Protein AF-A0A4R1AX36-F1 (afdb_monomer_lite)

Organism: NCBI:txid1742358

Radius of gyration: 13.34 Å; chains: 1; bounding box: 28×28×41 Å

Foldseek 3Di:
DDDPPDDPLRVVLVVLVVVLCVVQVDDPPPPFQWADAQQWIATNAPVRTRDSHNSSLVSSLVSCVSVVVNCRRNHDHPPDD

pLDDT: mean 88.01, std 14.39, range [38.94, 97.69]

Secondary structure (DSSP, 8-state):
-------HHHHHHHHHHHHHHHHH----SS-PPEEEETTEEEESEEEEEEE--HHHHHHHHHHHHHHT-GGGSS-------

Sequence (81 aa):
MGTIFKNEKQIIEEQMWSIVLRETCVEDDAGCDWFTIGNNTFIGSVEWHVSSNEEVSDLVNAINALNGHFDLINAHDKETR

Structure (mmCIF, N/CA/C/O backbone):
data_AF-A0A4R1AX36-F1
#
_entry.id   AF-A0A4R1AX36-F1
#
loop_
_atom_site.group_PDB
_atom_site.id
_atom_site.type_symbol
_atom_site.label_atom_id
_atom_site.label_alt_id
_atom_site.label_comp_id
_atom_site.label_asym_id
_atom_site.label_entity_id
_atom_site.label_seq_id
_atom_site.pdbx_PDB_ins_code
_atom_site.Cartn_x
_atom_site.Cartn_y
_atom_site.Cartn_z
_atom_site.occupancy
_atom_site.B_iso_or_equiv
_atom_site.auth_seq_id
_atom_site.auth_comp_id
_atom_site.auth_asym_id
_atom_site.auth_atom_id
_atom_site.pdbx_PDB_model_num
ATOM 1 N N . MET A 1 1 ? -17.484 20.912 19.564 1.00 44.94 1 MET A N 1
ATOM 2 C CA . MET A 1 1 ? -16.391 20.037 19.093 1.00 44.94 1 MET A CA 1
ATOM 3 C C . MET A 1 1 ? -16.934 18.616 19.079 1.00 44.94 1 MET A C 1
ATOM 5 O O . MET A 1 1 ? -17.068 18.031 20.143 1.00 44.94 1 MET A O 1
ATOM 9 N N . GLY A 1 2 ? -17.387 18.110 17.931 1.00 44.56 2 GLY A N 1
ATOM 10 C CA . GLY A 1 2 ?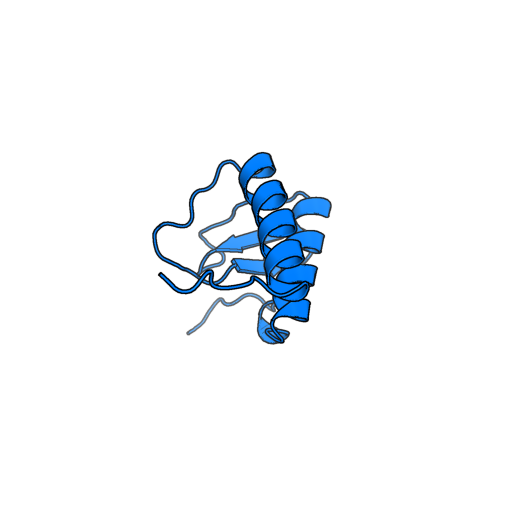 -17.781 16.704 17.826 1.00 44.56 2 GLY A CA 1
ATOM 11 C C . GL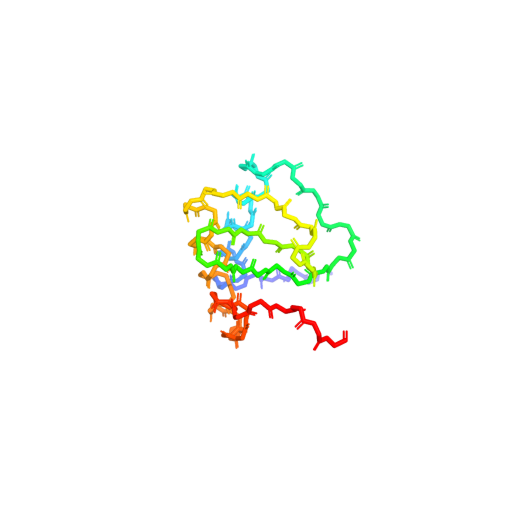Y A 1 2 ? -16.522 15.879 17.608 1.00 44.56 2 GLY A C 1
ATOM 12 O O . GLY A 1 2 ? -15.818 16.113 16.631 1.00 44.56 2 GLY A O 1
ATOM 13 N N . THR A 1 3 ? -16.195 14.973 18.524 1.00 57.59 3 THR A N 1
ATOM 14 C CA . THR A 1 3 ? -15.178 13.950 18.283 1.00 57.59 3 THR A CA 1
ATOM 15 C C . THR A 1 3 ? -15.662 13.129 17.093 1.00 57.59 3 THR A C 1
ATOM 17 O O . THR A 1 3 ? -16.694 12.466 17.184 1.00 57.59 3 THR A O 1
ATOM 20 N N . ILE A 1 4 ? -14.978 13.222 15.951 1.00 66.75 4 ILE A N 1
ATOM 21 C CA . ILE A 1 4 ? -15.227 12.311 14.834 1.00 66.75 4 ILE A CA 1
ATOM 22 C C . ILE A 1 4 ? -14.714 10.960 15.318 1.00 66.75 4 ILE A C 1
ATOM 24 O O . ILE A 1 4 ? -13.509 10.717 15.342 1.00 66.75 4 ILE A O 1
ATOM 28 N N . PHE A 1 5 ? -15.617 10.124 15.822 1.00 78.06 5 PHE A N 1
ATOM 29 C CA . PHE A 1 5 ? -15.280 8.752 16.158 1.00 78.06 5 PHE A CA 1
ATOM 30 C C . PHE A 1 5 ? -14.856 8.064 14.863 1.00 78.06 5 PHE A C 1
ATOM 32 O O . PHE A 1 5 ? -15.669 7.910 13.951 1.00 78.06 5 PHE A O 1
ATOM 39 N N . LYS A 1 6 ? -13.573 7.699 14.772 1.00 83.31 6 LYS A N 1
ATOM 40 C CA . LYS A 1 6 ? -13.084 6.840 13.697 1.00 83.31 6 LYS A CA 1
ATOM 41 C C . LYS A 1 6 ? -13.718 5.468 13.867 1.00 83.31 6 LYS A C 1
ATOM 43 O O . LYS A 1 6 ? -13.748 4.938 14.979 1.00 83.31 6 LYS A O 1
ATOM 48 N N . ASN A 1 7 ? -14.248 4.913 12.787 1.00 91.38 7 ASN A N 1
ATOM 49 C CA . ASN A 1 7 ? -14.729 3.537 12.807 1.00 91.38 7 ASN A CA 1
ATOM 50 C C . ASN A 1 7 ? -13.548 2.552 12.713 1.00 91.38 7 ASN A C 1
ATOM 52 O O . ASN A 1 7 ? -12.417 2.940 12.420 1.00 91.38 7 ASN A O 1
ATOM 56 N N . GLU A 1 8 ? -13.810 1.271 12.969 1.00 93.56 8 GLU A N 1
ATOM 57 C CA . GLU A 1 8 ? -12.777 0.224 12.956 1.00 93.56 8 GLU A CA 1
ATOM 58 C C . GLU A 1 8 ? -12.041 0.149 11.615 1.00 93.56 8 GLU A C 1
ATOM 60 O O . GLU A 1 8 ? -10.817 0.041 11.598 1.00 93.56 8 GLU A O 1
ATOM 65 N N . LYS A 1 9 ? -12.770 0.294 10.499 1.00 93.88 9 LYS A N 1
ATOM 66 C CA . LYS A 1 9 ? -12.182 0.331 9.155 1.00 93.88 9 LYS A CA 1
ATOM 67 C C . LYS A 1 9 ? -11.129 1.441 9.042 1.00 93.88 9 LYS A C 1
ATOM 69 O O . LYS A 1 9 ? -10.025 1.167 8.594 1.00 93.88 9 LYS A O 1
ATOM 74 N N . GLN A 1 10 ? -11.450 2.660 9.477 1.00 93.31 10 GLN A N 1
ATOM 75 C CA . GLN A 1 10 ? -10.532 3.804 9.413 1.00 93.31 10 GLN A CA 1
ATOM 76 C C . GLN A 1 10 ? -9.287 3.592 10.278 1.00 93.31 10 GLN A C 1
ATOM 78 O O . GLN A 1 10 ? -8.188 3.942 9.867 1.00 93.31 10 GLN A O 1
ATOM 83 N N . ILE A 1 11 ? -9.443 3.001 11.465 1.00 94.56 11 ILE A N 1
ATOM 84 C CA . ILE A 1 11 ? -8.310 2.708 12.354 1.00 94.56 11 ILE A CA 1
ATOM 85 C C . ILE A 1 11 ? -7.371 1.683 11.706 1.00 94.56 11 ILE A C 1
ATOM 87 O O . ILE A 1 11 ? -6.156 1.864 11.735 1.00 94.56 11 ILE A O 1
ATOM 91 N N . ILE A 1 12 ? -7.929 0.623 11.118 1.00 95.88 12 ILE A N 1
ATOM 92 C CA . ILE A 1 12 ? -7.152 -0.418 10.433 1.00 95.88 12 ILE A CA 1
ATOM 93 C C . ILE A 1 12 ? -6.423 0.169 9.223 1.00 95.88 12 ILE A C 1
ATOM 95 O O . ILE A 1 12 ? -5.229 -0.062 9.061 1.00 95.88 12 ILE A O 1
ATOM 99 N N . GLU A 1 13 ? -7.119 0.957 8.408 1.00 94.81 13 GLU A N 1
ATOM 100 C CA . GLU A 1 13 ? -6.541 1.613 7.235 1.00 94.81 13 GLU A CA 1
ATOM 101 C C . GLU A 1 13 ? -5.371 2.533 7.615 1.00 94.81 13 GLU A C 1
ATOM 103 O O . GLU A 1 13 ? -4.297 2.440 7.025 1.00 94.81 13 GLU A O 1
ATOM 108 N N . GLU A 1 14 ? -5.523 3.355 8.657 1.00 94.00 14 GLU A N 1
ATOM 109 C CA . GLU A 1 14 ? -4.441 4.209 9.163 1.00 94.00 14 GLU A CA 1
ATOM 110 C C . GLU A 1 14 ? -3.238 3.403 9.666 1.00 94.00 14 GLU A C 1
ATOM 112 O O . GLU A 1 14 ? -2.091 3.789 9.437 1.00 94.00 14 GLU A O 1
ATOM 117 N N . GLN A 1 15 ? -3.476 2.272 10.334 1.00 95.56 15 GLN A N 1
ATOM 118 C CA . GLN A 1 15 ? -2.400 1.387 10.778 1.00 95.56 15 GLN A CA 1
ATOM 119 C C . GLN A 1 15 ? -1.667 0.753 9.593 1.00 95.56 15 GLN A C 1
ATOM 121 O O . GLN A 1 15 ? -0.435 0.738 9.589 1.00 95.56 15 GLN A O 1
ATOM 126 N N . MET A 1 16 ? -2.390 0.280 8.577 1.00 96.44 16 MET A N 1
ATOM 127 C CA . MET A 1 16 ? -1.791 -0.291 7.369 1.00 96.44 16 MET A CA 1
ATOM 128 C C . MET A 1 16 ? -0.954 0.755 6.621 1.00 96.44 16 MET A C 1
ATOM 130 O O . MET A 1 16 ? 0.215 0.496 6.330 1.00 96.44 16 MET A O 1
ATOM 134 N N . TRP A 1 17 ? -1.488 1.964 6.412 1.00 95.19 17 TRP A N 1
ATOM 135 C CA . TRP A 1 17 ? -0.729 3.065 5.812 1.00 95.19 17 TRP A CA 1
ATOM 136 C C . TRP A 1 17 ? 0.496 3.448 6.637 1.00 95.19 17 TRP A C 1
ATOM 138 O O . TRP A 1 17 ? 1.563 3.660 6.070 1.00 95.19 17 TRP A O 1
ATOM 148 N N . SER A 1 18 ? 0.401 3.467 7.970 1.00 94.81 18 SER A N 1
ATOM 149 C CA . SER A 1 18 ? 1.559 3.779 8.820 1.00 94.81 18 SER A CA 1
ATOM 150 C C . SER A 1 18 ? 2.728 2.806 8.614 1.00 94.81 18 SER A C 1
ATOM 152 O O . SER A 1 18 ? 3.887 3.212 8.700 1.00 94.81 18 SER A O 1
ATOM 154 N N . ILE A 1 19 ? 2.438 1.538 8.303 1.00 95.19 19 ILE A N 1
ATOM 155 C CA . ILE A 1 19 ? 3.453 0.530 7.986 1.00 95.19 19 ILE A CA 1
ATOM 156 C C . ILE A 1 19 ? 4.007 0.776 6.583 1.00 95.19 19 ILE A C 1
ATOM 158 O O . ILE A 1 19 ? 5.220 0.876 6.436 1.00 95.19 19 ILE A O 1
ATOM 162 N N . VAL A 1 20 ? 3.143 0.944 5.575 1.00 95.81 20 VAL A N 1
ATOM 163 C CA . VAL A 1 20 ? 3.568 1.209 4.188 1.00 95.81 20 VAL A CA 1
ATOM 164 C C . VAL A 1 20 ? 4.491 2.429 4.119 1.00 95.81 20 VAL A C 1
ATOM 166 O O . VAL A 1 20 ? 5.575 2.351 3.543 1.00 95.81 20 VAL A O 1
ATOM 169 N N . LEU A 1 21 ? 4.119 3.536 4.762 1.00 94.12 21 LEU A N 1
ATOM 170 C CA . LEU A 1 21 ? 4.914 4.766 4.766 1.00 94.12 21 LEU A CA 1
ATOM 171 C C . LEU A 1 21 ? 6.248 4.584 5.504 1.00 94.12 21 LEU A C 1
ATOM 173 O O . LEU A 1 21 ? 7.271 5.098 5.058 1.00 94.12 21 LEU A O 1
ATOM 177 N N . ARG A 1 22 ? 6.273 3.814 6.601 1.00 94.75 22 ARG A N 1
ATOM 178 C CA . ARG A 1 22 ? 7.513 3.502 7.329 1.00 94.75 22 ARG A CA 1
ATOM 179 C C . ARG A 1 22 ? 8.482 2.673 6.487 1.00 94.75 22 ARG A C 1
ATOM 181 O O . ARG A 1 22 ? 9.677 2.938 6.526 1.00 94.75 22 ARG A O 1
ATOM 188 N N . GLU A 1 23 ? 7.983 1.668 5.769 1.00 95.06 23 GLU A N 1
ATOM 189 C CA . GLU A 1 23 ? 8.829 0.763 4.977 1.00 95.06 23 GLU A CA 1
ATOM 190 C C . GLU A 1 23 ? 9.303 1.393 3.662 1.00 95.06 23 GLU A C 1
ATOM 192 O O . GLU A 1 23 ? 10.356 1.026 3.144 1.00 95.06 23 GLU A O 1
ATOM 197 N N . THR A 1 24 ? 8.536 2.334 3.110 1.00 94.31 24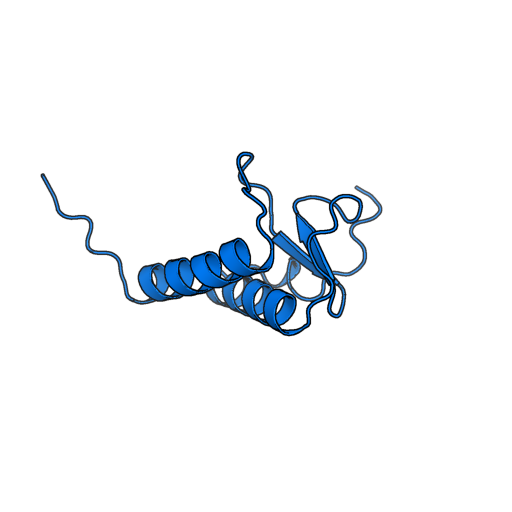 THR A N 1
ATOM 198 C CA . THR A 1 24 ? 8.851 2.975 1.824 1.00 94.31 24 THR A CA 1
ATOM 199 C C . THR A 1 24 ? 9.553 4.320 1.977 1.00 94.31 24 THR A C 1
ATOM 201 O O . THR A 1 24 ? 10.257 4.740 1.063 1.00 94.31 24 THR A O 1
ATOM 204 N N . CYS A 1 25 ? 9.382 4.997 3.119 1.00 93.06 25 CYS A N 1
ATOM 205 C CA . CYS A 1 25 ? 9.813 6.379 3.342 1.00 93.06 25 CYS A CA 1
ATOM 206 C C . CYS A 1 25 ? 9.273 7.369 2.288 1.00 93.06 25 CYS A C 1
ATOM 208 O O . CYS A 1 25 ? 9.882 8.416 2.068 1.00 93.06 25 CYS A O 1
ATOM 210 N N . VAL A 1 26 ? 8.159 7.040 1.625 1.00 88.88 26 VAL A N 1
ATOM 211 C CA . VAL A 1 26 ? 7.513 7.893 0.620 1.00 88.88 26 VAL A CA 1
ATOM 212 C C . VAL A 1 26 ? 6.358 8.647 1.262 1.00 88.88 26 VAL A C 1
ATOM 214 O O . VAL A 1 26 ? 5.504 8.039 1.897 1.00 88.88 26 VAL A O 1
ATOM 217 N N . GLU A 1 27 ? 6.319 9.965 1.081 1.00 80.44 27 GLU A N 1
ATOM 218 C CA . GLU A 1 27 ? 5.159 10.797 1.407 1.00 80.44 27 GLU A CA 1
ATOM 219 C C . GLU A 1 27 ? 4.342 11.017 0.127 1.00 80.44 27 GLU A C 1
ATOM 221 O O . GLU A 1 27 ? 4.865 11.532 -0.858 1.00 80.44 27 GLU A O 1
ATOM 226 N N . ASP A 1 28 ? 3.072 10.613 0.129 1.00 75.25 28 ASP A N 1
ATOM 227 C CA . ASP A 1 28 ? 2.130 10.944 -0.944 1.00 75.25 28 ASP A CA 1
ATOM 228 C C . ASP A 1 28 ? 1.440 12.272 -0.614 1.00 75.25 28 ASP A C 1
ATOM 230 O O . ASP A 1 28 ? 0.444 12.324 0.110 1.00 75.25 28 ASP A O 1
ATOM 234 N N . ASP A 1 29 ? 2.024 13.364 -1.100 1.00 72.31 29 ASP A N 1
ATOM 235 C CA . ASP A 1 29 ? 1.530 14.727 -0.891 1.00 72.31 29 ASP A CA 1
ATOM 236 C C . ASP A 1 29 ? 0.502 15.167 -1.949 1.00 72.31 29 ASP A C 1
ATOM 238 O O . ASP A 1 29 ? -0.177 16.185 -1.777 1.00 72.31 29 ASP A O 1
ATOM 242 N N . ALA A 1 30 ? 0.354 14.380 -3.017 1.00 75.69 30 ALA A N 1
ATOM 243 C CA . ALA A 1 30 ? -0.535 14.640 -4.142 1.00 75.69 30 ALA A CA 1
ATOM 244 C C . ALA A 1 30 ? -1.884 13.907 -4.027 1.00 75.69 30 ALA A C 1
ATOM 246 O O . ALA A 1 30 ? -2.826 14.257 -4.744 1.00 75.69 30 ALA A O 1
ATOM 247 N N . GLY A 1 31 ? -1.995 12.926 -3.124 1.00 82.69 31 GLY A N 1
ATOM 248 C CA . GLY A 1 31 ? -3.186 12.089 -2.970 1.00 82.69 31 GLY A CA 1
ATOM 249 C C . GLY A 1 31 ? -3.390 11.170 -4.172 1.00 82.69 31 GLY A C 1
ATOM 250 O O . GLY A 1 31 ? -4.517 11.012 -4.648 1.00 82.69 31 GLY A O 1
ATOM 251 N N . CYS A 1 32 ? -2.294 10.646 -4.718 1.00 87.56 32 CYS A N 1
ATOM 252 C CA . CYS A 1 32 ? -2.312 9.774 -5.880 1.00 87.56 32 CYS A CA 1
ATOM 253 C C . CYS A 1 32 ? -2.751 8.347 -5.516 1.00 87.56 32 CYS A C 1
ATOM 255 O O . CYS A 1 32 ? -2.581 7.874 -4.397 1.00 87.56 32 CYS A O 1
ATOM 257 N N . ASP A 1 33 ? -3.286 7.617 -6.496 1.00 92.12 33 ASP A N 1
ATOM 258 C CA . ASP A 1 33 ? -3.669 6.223 -6.277 1.00 92.12 33 ASP A CA 1
ATOM 259 C C . ASP A 1 33 ? -2.432 5.335 -6.127 1.00 92.12 33 ASP A C 1
ATOM 261 O O . ASP A 1 33 ? -1.588 5.264 -7.024 1.00 92.12 33 ASP A O 1
ATOM 265 N N . TRP A 1 34 ? -2.368 4.591 -5.029 1.00 95.12 34 TRP A N 1
ATOM 266 C CA . TRP A 1 34 ? -1.394 3.522 -4.850 1.00 95.12 34 TRP A CA 1
ATOM 267 C C . TRP A 1 34 ? -1.932 2.230 -5.449 1.00 95.12 34 TRP A C 1
ATOM 269 O O . TRP A 1 34 ? -3.062 1.815 -5.175 1.00 95.12 34 TRP A O 1
ATOM 279 N N . PHE A 1 35 ? -1.115 1.560 -6.248 1.00 95.94 35 PHE A N 1
ATOM 280 C CA . PHE A 1 35 ? -1.491 0.308 -6.893 1.00 95.94 35 PHE A CA 1
ATOM 281 C C . PHE A 1 35 ? -0.301 -0.638 -6.977 1.00 95.94 35 PHE A C 1
ATOM 283 O O . PHE A 1 35 ? 0.847 -0.247 -6.751 1.00 95.94 35 PHE A O 1
ATOM 290 N N . THR A 1 36 ? -0.575 -1.900 -7.290 1.00 96.75 36 THR A N 1
ATOM 291 C CA . THR A 1 36 ? 0.467 -2.925 -7.388 1.00 96.75 36 THR A CA 1
ATOM 292 C C . THR A 1 36 ? 0.460 -3.617 -8.741 1.00 96.75 36 THR A C 1
ATOM 294 O O . THR A 1 36 ? -0.574 -3.673 -9.399 1.00 96.75 36 THR A O 1
ATOM 297 N N . ILE A 1 37 ? 1.612 -4.155 -9.146 1.00 95.69 37 ILE A N 1
ATOM 298 C CA . ILE A 1 37 ? 1.764 -5.081 -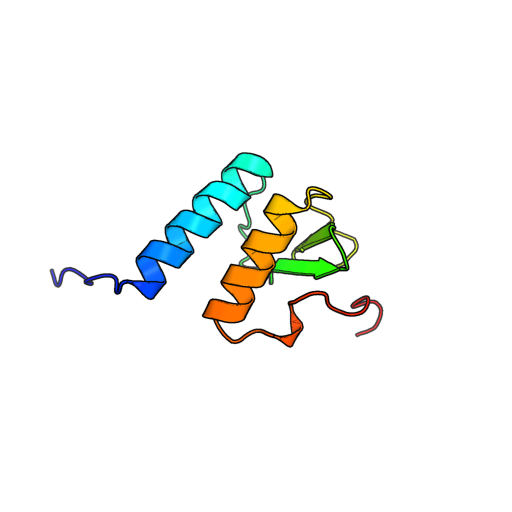10.279 1.00 95.69 37 ILE A CA 1
ATOM 299 C C . ILE A 1 37 ? 2.727 -6.182 -9.833 1.00 95.69 37 ILE A C 1
ATOM 301 O O . ILE A 1 37 ? 3.919 -5.935 -9.613 1.00 95.69 37 ILE A O 1
ATOM 305 N N . GLY A 1 38 ? 2.215 -7.400 -9.662 1.00 93.94 38 GLY A N 1
ATOM 306 C CA . GLY A 1 38 ? 2.919 -8.450 -8.928 1.00 93.94 38 GLY A CA 1
ATOM 307 C C . GLY A 1 38 ? 3.312 -7.956 -7.532 1.00 93.94 38 GLY A C 1
ATOM 308 O O . GLY A 1 38 ? 2.482 -7.407 -6.814 1.00 93.94 38 GLY A O 1
ATOM 309 N N . ASN A 1 39 ? 4.595 -8.087 -7.191 1.00 95.50 39 ASN A N 1
ATOM 310 C CA . ASN A 1 39 ? 5.136 -7.677 -5.888 1.00 95.50 39 ASN A CA 1
ATOM 311 C C . ASN A 1 39 ? 5.610 -6.211 -5.871 1.00 95.50 39 ASN A C 1
ATOM 313 O O . ASN A 1 39 ? 6.219 -5.758 -4.903 1.00 95.50 39 ASN A O 1
ATOM 317 N N . ASN A 1 40 ? 5.401 -5.470 -6.963 1.00 96.44 40 ASN A N 1
ATOM 318 C CA . ASN A 1 40 ? 5.807 -4.075 -7.057 1.00 96.44 40 ASN A CA 1
ATOM 319 C C . ASN A 1 40 ? 4.657 -3.152 -6.668 1.00 96.44 40 ASN A C 1
ATOM 321 O O . ASN A 1 40 ? 3.511 -3.395 -7.033 1.00 96.44 40 ASN A O 1
ATOM 325 N N . THR A 1 41 ? 4.991 -2.076 -5.967 1.00 96.88 41 THR A N 1
ATOM 326 C CA . THR A 1 41 ? 4.083 -1.010 -5.541 1.00 96.88 41 THR A CA 1
ATOM 327 C C . THR A 1 41 ? 4.438 0.280 -6.270 1.00 96.88 41 THR A C 1
ATOM 329 O O . THR A 1 41 ? 5.619 0.616 -6.389 1.00 96.88 41 THR A O 1
ATOM 332 N N . PHE A 1 42 ? 3.419 1.003 -6.723 1.00 95.31 42 PHE A N 1
ATOM 333 C CA . PHE A 1 42 ? 3.529 2.227 -7.511 1.00 95.31 42 PHE A CA 1
ATOM 334 C C . PHE A 1 42 ? 2.535 3.283 -7.024 1.00 95.31 42 PHE A C 1
ATOM 336 O O . PHE A 1 42 ? 1.525 2.942 -6.405 1.00 95.31 42 PHE A O 1
ATOM 343 N N . ILE A 1 43 ? 2.793 4.550 -7.355 1.00 93.44 43 ILE A N 1
ATOM 344 C CA . ILE A 1 43 ? 1.901 5.683 -7.061 1.00 93.44 43 ILE A CA 1
ATOM 345 C C . ILE A 1 43 ? 1.568 6.417 -8.356 1.00 93.44 43 ILE A C 1
ATOM 347 O O . ILE A 1 43 ? 2.451 6.959 -9.009 1.00 93.44 43 ILE A O 1
ATOM 351 N N . GLY A 1 44 ? 0.293 6.471 -8.733 1.00 90.88 44 GLY A N 1
ATOM 352 C CA . GLY A 1 44 ? -0.196 7.194 -9.912 1.00 90.88 44 GLY A CA 1
ATOM 353 C C . GLY A 1 44 ? 0.164 6.548 -11.259 1.00 90.88 44 GLY A C 1
ATOM 354 O O . GLY A 1 44 ? -0.728 6.299 -12.067 1.00 90.88 44 GLY A O 1
ATOM 355 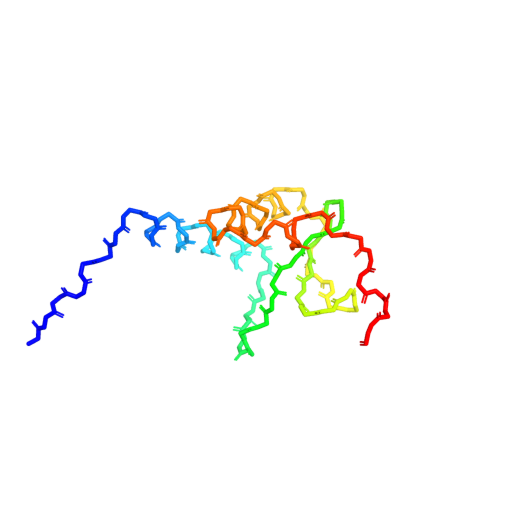N N . SER A 1 45 ? 1.441 6.231 -11.493 1.00 90.31 45 SER A N 1
ATOM 356 C CA . SER A 1 45 ? 1.981 5.630 -12.721 1.00 90.31 45 SER A CA 1
ATOM 357 C C . SER A 1 45 ? 3.046 4.570 -12.419 1.00 90.31 45 SER A C 1
ATOM 359 O O . SER A 1 45 ? 3.686 4.595 -11.371 1.00 90.31 45 SER A O 1
ATOM 361 N N . VAL A 1 46 ? 3.280 3.660 -13.370 1.00 91.94 46 VAL A N 1
ATOM 362 C CA . VAL A 1 46 ? 4.335 2.631 -13.293 1.00 91.94 46 VAL A CA 1
ATOM 363 C C . VAL A 1 46 ? 5.747 3.227 -13.295 1.00 91.94 46 VAL A C 1
ATOM 365 O O . VAL A 1 46 ? 6.689 2.603 -12.815 1.00 91.94 46 VAL A O 1
ATOM 368 N N . GLU A 1 47 ? 5.896 4.467 -13.769 1.00 90.75 47 GLU A N 1
ATOM 369 C CA . GLU A 1 47 ? 7.153 5.221 -13.682 1.00 90.75 47 GLU A CA 1
ATOM 370 C C . GLU A 1 47 ? 7.496 5.627 -12.239 1.00 90.75 47 GLU A C 1
ATOM 372 O O . GLU A 1 47 ? 8.652 5.908 -11.928 1.00 90.75 47 GLU A O 1
ATOM 377 N N . TRP A 1 48 ? 6.503 5.665 -11.348 1.00 91.25 48 TRP A N 1
ATOM 378 C CA . TRP A 1 48 ? 6.652 6.042 -9.943 1.00 91.25 48 TRP A CA 1
ATOM 379 C C . TRP A 1 48 ? 6.646 4.787 -9.076 1.00 91.25 48 TRP A C 1
ATOM 381 O O . TRP A 1 48 ? 5.750 4.543 -8.266 1.00 91.25 48 TRP A O 1
ATOM 391 N N . HIS A 1 49 ? 7.661 3.956 -9.300 1.00 94.50 49 HIS A N 1
ATOM 392 C CA . HIS A 1 49 ? 7.924 2.771 -8.494 1.00 94.50 49 HIS A CA 1
ATOM 393 C C . HIS A 1 49 ? 8.333 3.164 -7.074 1.00 94.50 49 HIS A C 1
ATOM 395 O O . HIS A 1 49 ? 9.220 3.993 -6.876 1.00 94.50 49 HIS A O 1
ATOM 401 N N . VAL A 1 50 ? 7.682 2.547 -6.091 1.00 95.19 50 VAL A N 1
ATOM 402 C CA . VAL A 1 50 ? 7.914 2.804 -4.666 1.00 95.19 50 VAL A CA 1
ATOM 403 C C . VAL A 1 50 ? 8.691 1.672 -4.013 1.00 95.19 50 VAL A C 1
ATOM 405 O O . VAL A 1 50 ? 9.600 1.908 -3.221 1.00 95.19 50 VAL A O 1
ATOM 408 N N . SER A 1 51 ? 8.304 0.425 -4.284 1.00 96.69 51 SER A N 1
ATOM 409 C CA . SER A 1 51 ? 8.872 -0.735 -3.599 1.00 96.69 51 SER A CA 1
ATOM 410 C C . SER A 1 51 ? 8.647 -2.020 -4.379 1.00 96.69 51 SER A C 1
ATOM 412 O O . SER A 1 51 ? 7.641 -2.169 -5.066 1.00 96.69 51 SER A O 1
ATOM 414 N N . SER A 1 52 ? 9.575 -2.964 -4.239 1.00 96.81 52 SER A N 1
ATOM 415 C CA . SER A 1 52 ? 9.443 -4.356 -4.702 1.00 96.81 52 SER A CA 1
ATOM 416 C C . SER A 1 52 ? 9.272 -5.342 -3.539 1.00 96.81 52 SER A C 1
ATOM 418 O O . SER A 1 52 ? 9.435 -6.548 -3.723 1.00 96.81 52 SER A O 1
ATOM 420 N N . ASN A 1 53 ? 9.028 -4.841 -2.324 1.00 96.56 53 ASN A N 1
ATOM 421 C CA . ASN A 1 53 ? 8.785 -5.681 -1.157 1.00 96.56 53 ASN A CA 1
ATOM 422 C C . ASN A 1 53 ? 7.359 -6.252 -1.216 1.00 96.56 53 ASN A C 1
ATOM 424 O O . ASN A 1 53 ? 6.385 -5.498 -1.226 1.00 96.56 53 ASN A O 1
ATOM 428 N N . GLU A 1 54 ? 7.259 -7.581 -1.202 1.00 96.38 54 GLU A N 1
ATOM 429 C CA . GLU A 1 54 ? 5.995 -8.320 -1.218 1.00 96.38 54 GLU A CA 1
ATOM 430 C C . GLU A 1 54 ? 5.065 -7.895 -0.072 1.00 96.38 54 GLU A C 1
ATOM 432 O O . GLU A 1 54 ? 3.896 -7.616 -0.319 1.00 96.38 54 GLU A O 1
ATOM 437 N N . GLU A 1 55 ? 5.590 -7.699 1.142 1.00 96.50 55 GLU A N 1
ATOM 438 C CA . GLU A 1 55 ? 4.786 -7.280 2.300 1.00 96.50 55 GLU A CA 1
ATOM 439 C C . GLU A 1 55 ? 4.167 -5.887 2.107 1.00 96.50 55 GLU A C 1
ATOM 441 O O . GLU A 1 55 ? 3.035 -5.635 2.525 1.00 96.50 55 GLU A O 1
ATOM 446 N N . VAL A 1 56 ? 4.888 -4.977 1.440 1.00 97.25 56 VAL A N 1
ATOM 447 C CA . VAL A 1 56 ? 4.363 -3.647 1.096 1.00 97.25 56 VAL A CA 1
ATOM 448 C C . VAL A 1 56 ? 3.257 -3.783 0.053 1.00 97.25 56 VAL A C 1
ATOM 450 O O . VAL A 1 56 ? 2.195 -3.179 0.212 1.00 97.25 56 VAL A O 1
ATOM 453 N N . SER A 1 57 ? 3.471 -4.607 -0.977 1.00 97.56 57 SER A N 1
ATOM 454 C CA . SER A 1 57 ? 2.462 -4.835 -2.014 1.00 97.56 57 SER A CA 1
ATOM 455 C C . SER A 1 57 ? 1.193 -5.494 -1.462 1.00 97.56 57 SER A C 1
ATOM 457 O O . SER A 1 57 ? 0.085 -5.072 -1.797 1.00 97.56 57 SER A O 1
ATOM 459 N N . ASP A 1 58 ? 1.327 -6.450 -0.543 1.00 97.69 58 ASP A N 1
ATOM 460 C CA . ASP A 1 58 ? 0.201 -7.120 0.107 1.00 97.69 58 ASP A CA 1
ATOM 461 C C . ASP A 1 58 ? -0.612 -6.154 0.968 1.00 97.69 58 ASP A C 1
ATOM 463 O O . ASP A 1 58 ? -1.845 -6.178 0.932 1.00 97.69 58 ASP A O 1
ATOM 467 N N . LEU A 1 59 ? 0.057 -5.262 1.704 1.00 97.69 59 LEU A N 1
ATOM 468 C CA . LEU A 1 59 ? -0.617 -4.233 2.494 1.00 97.69 59 LEU A CA 1
ATOM 469 C C . LEU A 1 59 ? -1.373 -3.241 1.611 1.00 97.69 59 LEU A C 1
ATOM 471 O O . LEU A 1 59 ? -2.541 -2.968 1.881 1.00 97.69 59 LEU A O 1
ATOM 475 N N . VAL A 1 60 ? -0.758 -2.743 0.536 1.00 97.12 60 VAL A N 1
ATOM 476 C CA . VAL A 1 60 ? -1.436 -1.840 -0.410 1.00 97.12 60 VAL A CA 1
ATOM 477 C C . VAL A 1 60 ? -2.636 -2.535 -1.059 1.00 97.12 60 VAL A C 1
ATOM 479 O O . VAL A 1 60 ? -3.720 -1.954 -1.141 1.00 97.12 60 VAL A O 1
ATOM 482 N N . ASN A 1 61 ? -2.501 -3.810 -1.430 1.00 97.56 61 ASN A N 1
ATOM 483 C CA . ASN A 1 61 ? -3.612 -4.610 -1.944 1.00 97.56 61 ASN A CA 1
ATOM 484 C C . ASN A 1 61 ? -4.738 -4.779 -0.918 1.00 97.56 61 ASN A C 1
ATOM 486 O O . ASN A 1 61 ? -5.912 -4.647 -1.268 1.00 97.56 61 ASN A O 1
ATOM 490 N N . ALA A 1 62 ? -4.403 -5.035 0.348 1.00 97.38 62 ALA A N 1
ATOM 491 C CA . ALA A 1 62 ? -5.378 -5.161 1.424 1.00 97.38 62 ALA A CA 1
ATOM 492 C C . ALA A 1 62 ? -6.131 -3.845 1.677 1.00 97.38 62 ALA A C 1
ATOM 494 O O . ALA A 1 62 ? -7.352 -3.867 1.840 1.00 97.38 62 ALA A O 1
ATOM 495 N N . ILE A 1 63 ? -5.434 -2.705 1.650 1.00 96.81 63 ILE A N 1
ATOM 496 C CA . ILE A 1 63 ? -6.047 -1.376 1.770 1.00 96.81 63 ILE A CA 1
ATOM 497 C C . ILE A 1 63 ? -7.005 -1.123 0.600 1.00 96.81 63 ILE A C 1
ATOM 499 O O . ILE A 1 63 ? -8.163 -0.754 0.809 1.00 96.81 63 ILE A O 1
ATOM 503 N N . ASN A 1 64 ? -6.560 -1.385 -0.630 1.00 96.81 64 ASN A N 1
ATOM 504 C CA . ASN A 1 64 ? -7.392 -1.231 -1.821 1.00 96.81 64 ASN A CA 1
ATOM 505 C C . ASN A 1 64 ? -8.632 -2.136 -1.765 1.00 96.81 64 ASN A C 1
ATOM 507 O O . ASN A 1 64 ? -9.739 -1.676 -2.047 1.00 96.81 64 ASN A O 1
ATOM 511 N N . ALA A 1 65 ? -8.500 -3.382 -1.300 1.00 96.38 65 ALA A N 1
ATOM 512 C CA . ALA A 1 65 ? -9.634 -4.284 -1.091 1.00 96.38 65 ALA A CA 1
ATOM 513 C C . ALA A 1 65 ? -10.599 -3.769 -0.008 1.00 96.38 65 ALA A C 1
ATOM 515 O O . ALA A 1 65 ? -11.815 -3.788 -0.207 1.00 96.38 65 ALA A O 1
ATOM 516 N N . LEU A 1 66 ? -10.075 -3.260 1.114 1.00 95.69 66 LEU A N 1
ATOM 517 C CA . LEU A 1 66 ? -10.859 -2.658 2.199 1.00 95.69 66 LEU A CA 1
ATOM 518 C C . LEU A 1 66 ? -11.659 -1.434 1.718 1.00 95.69 66 LEU A C 1
ATOM 520 O O . LEU A 1 66 ? -12.755 -1.153 2.222 1.00 95.69 66 LEU A O 1
ATOM 524 N N . ASN A 1 67 ? -11.130 -0.719 0.725 1.00 94.75 67 ASN A N 1
ATOM 525 C CA . ASN A 1 67 ? -11.763 0.427 0.075 1.00 94.75 67 ASN A CA 1
ATOM 526 C C . ASN A 1 67 ? -12.622 0.073 -1.145 1.00 94.75 67 ASN A C 1
ATOM 528 O O . ASN A 1 67 ? -13.399 0.911 -1.595 1.00 94.75 67 ASN A O 1
ATOM 532 N N . GLY A 1 68 ? -12.579 -1.176 -1.612 1.00 94.94 68 GLY A N 1
ATOM 533 C CA . GLY A 1 68 ? -13.329 -1.640 -2.780 1.00 94.94 68 GLY A CA 1
ATOM 534 C C . GLY A 1 68 ? -12.701 -1.257 -4.126 1.00 94.94 68 GLY A C 1
ATOM 535 O O . GLY A 1 68 ? -13.370 -1.364 -5.152 1.00 94.94 68 GLY A O 1
ATOM 536 N N . HIS A 1 69 ? -11.436 -0.832 -4.138 1.00 94.38 69 HIS A N 1
ATOM 537 C CA . HIS A 1 69 ? -10.669 -0.442 -5.327 1.00 94.38 69 HIS A CA 1
ATOM 538 C C . HIS A 1 69 ? -9.937 -1.649 -5.932 1.00 94.38 69 HIS A C 1
ATOM 540 O O . HIS A 1 69 ? -8.709 -1.717 -5.978 1.00 94.38 69 HIS A O 1
ATOM 546 N N . PHE A 1 70 ? -10.693 -2.664 -6.351 1.00 93.50 70 PHE A N 1
ATOM 547 C CA . PHE A 1 70 ? -10.121 -3.916 -6.864 1.00 93.50 70 PHE A CA 1
ATOM 548 C C . PHE A 1 70 ? -9.332 -3.745 -8.172 1.00 93.50 70 PHE A C 1
ATOM 550 O O . PHE A 1 70 ? -8.510 -4.592 -8.497 1.00 93.50 70 PHE A O 1
ATOM 557 N N . ASP A 1 71 ? -9.555 -2.658 -8.908 1.00 93.38 71 ASP A N 1
ATOM 558 C CA . ASP A 1 71 ? -8.819 -2.292 -10.121 1.00 93.38 71 ASP A CA 1
ATOM 559 C C . ASP A 1 71 ? -7.381 -1.814 -9.848 1.00 93.38 71 ASP A C 1
ATOM 561 O O . ASP A 1 71 ? -6.561 -1.776 -10.766 1.00 93.38 71 ASP A O 1
ATOM 565 N N . LEU A 1 72 ? -7.063 -1.475 -8.594 1.00 93.06 72 LEU A N 1
ATOM 566 C CA . LEU A 1 72 ? -5.718 -1.104 -8.144 1.00 93.06 72 LEU A CA 1
ATOM 567 C C . LEU A 1 72 ? -4.918 -2.300 -7.593 1.00 93.06 72 LEU A C 1
ATOM 569 O O . LEU A 1 72 ? -3.733 -2.163 -7.285 1.00 93.06 72 LEU A O 1
ATOM 573 N N . ILE A 1 73 ? -5.553 -3.468 -7.453 1.00 93.00 73 ILE A N 1
ATOM 574 C CA . ILE A 1 73 ? -4.932 -4.691 -6.931 1.00 93.00 73 ILE A CA 1
ATOM 575 C C . ILE A 1 73 ? -4.344 -5.490 -8.084 1.00 93.00 73 ILE A C 1
ATOM 577 O O . ILE A 1 73 ? -5.091 -5.937 -8.953 1.00 93.00 73 ILE A O 1
ATOM 581 N N . ASN A 1 74 ? -3.028 -5.725 -8.050 1.00 87.69 74 ASN A N 1
ATOM 582 C CA . ASN A 1 74 ? -2.293 -6.438 -9.095 1.00 87.69 74 ASN A CA 1
ATOM 583 C C . ASN A 1 74 ? -2.748 -5.994 -10.49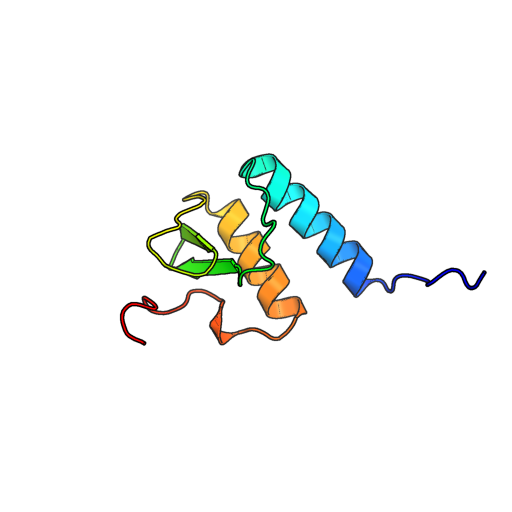4 1.00 87.69 74 ASN A C 1
ATOM 585 O O . ASN A 1 74 ? -3.153 -6.803 -11.335 1.00 87.69 74 ASN A O 1
ATOM 589 N N . ALA A 1 75 ? -2.776 -4.676 -10.673 1.00 83.25 75 ALA A N 1
ATOM 590 C CA . ALA A 1 75 ? -3.206 -4.040 -11.891 1.00 83.25 75 ALA A CA 1
ATOM 591 C C . ALA A 1 75 ? -2.395 -4.598 -13.066 1.00 83.25 75 ALA A C 1
ATOM 593 O O . ALA A 1 75 ? -1.211 -4.921 -12.959 1.00 83.25 75 ALA A O 1
ATOM 594 N N . HIS A 1 76 ? -3.036 -4.698 -14.222 1.00 74.88 76 HIS A N 1
ATOM 595 C CA . HIS A 1 76 ? -2.281 -4.798 -15.463 1.00 74.88 76 HIS A CA 1
ATOM 596 C C . HIS A 1 76 ? -1.581 -3.459 -15.691 1.00 74.88 76 HIS A C 1
ATOM 598 O O . HIS A 1 76 ? -2.159 -2.434 -15.321 1.00 74.88 76 HIS A O 1
ATOM 604 N N . ASP A 1 77 ? -0.370 -3.475 -16.265 1.00 62.19 77 ASP A N 1
ATOM 605 C CA . ASP A 1 77 ? 0.396 -2.262 -16.581 1.00 62.19 77 ASP A CA 1
ATOM 606 C C . ASP A 1 77 ? -0.548 -1.157 -17.047 1.00 62.19 77 ASP A C 1
ATOM 608 O O . ASP A 1 77 ? -1.183 -1.267 -18.098 1.00 62.19 77 ASP A O 1
ATOM 612 N N . LYS A 1 78 ? -0.662 -0.089 -16.247 1.00 56.44 78 LYS A N 1
ATOM 613 C CA . LYS A 1 78 ? -1.408 1.119 -16.620 1.00 56.44 78 LYS A CA 1
ATOM 614 C C . LYS A 1 78 ? -0.620 1.939 -17.653 1.00 56.44 78 LYS A C 1
ATOM 616 O O . LYS A 1 78 ? -0.766 3.156 -17.719 1.00 56.44 78 LYS A O 1
ATOM 621 N N . GLU A 1 79 ? 0.211 1.297 -18.474 1.00 49.16 79 GLU A N 1
ATOM 622 C CA . GLU A 1 79 ? 0.680 1.909 -19.705 1.00 49.16 79 GLU A CA 1
ATOM 623 C C . GLU A 1 79 ? -0.540 2.072 -20.617 1.00 49.16 79 GLU A C 1
ATOM 625 O O . GLU A 1 79 ? -1.180 1.099 -21.012 1.00 49.16 79 GLU A O 1
ATOM 630 N N . THR A 1 80 ? -0.827 3.313 -21.004 1.00 42.94 80 THR A N 1
ATOM 631 C CA . THR A 1 80 ? -1.860 3.729 -21.971 1.00 42.94 80 THR A CA 1
ATOM 632 C C . THR A 1 80 ? -3.223 4.119 -21.383 1.00 42.94 80 THR A C 1
ATOM 634 O O . THR A 1 80 ? -4.230 3.455 -21.632 1.00 42.94 80 THR A O 1
ATOM 637 N N . ARG A 1 81 ? -3.298 5.291 -20.739 1.00 38.94 81 ARG A N 1
ATOM 638 C CA . ARG A 1 81 ? -4.340 6.291 -21.042 1.00 38.94 81 ARG A CA 1
ATOM 639 C C . ARG A 1 81 ? -3.793 7.705 -20.943 1.00 38.94 81 ARG A C 1
ATOM 641 O O . ARG A 1 81 ? -3.109 7.989 -19.942 1.00 38.94 81 ARG A O 1
#